Protein AF-A0A2I0KRW8-F1 (afdb_monomer_lite)

Organism: Punica granatum (NCBI:txid22663)

Structure (mmCIF, N/CA/C/O backbone):
data_AF-A0A2I0KRW8-F1
#
_entry.id   AF-A0A2I0KRW8-F1
#
loop_
_atom_site.group_PDB
_atom_site.id
_atom_site.type_symbol
_atom_site.label_atom_id
_atom_site.label_alt_id
_atom_site.label_comp_id
_atom_site.label_asym_id
_atom_site.label_entity_id
_atom_site.label_seq_id
_atom_site.pdbx_PDB_ins_code
_atom_site.Cartn_x
_atom_site.Cartn_y
_atom_site.Cartn_z
_atom_site.occupancy
_atom_site.B_iso_or_equiv
_atom_site.auth_seq_id
_atom_site.auth_comp_id
_atom_site.auth_asym_id
_atom_site.auth_atom_id
_atom_site.pdbx_PDB_model_num
ATOM 1 N N . MET A 1 1 ? 2.026 -4.642 -2.436 1.00 71.00 1 MET A N 1
ATOM 2 C CA . MET A 1 1 ? 2.525 -3.932 -1.238 1.00 71.00 1 MET A CA 1
ATOM 3 C C . MET A 1 1 ? 2.860 -4.970 -0.176 1.00 71.00 1 MET A C 1
ATOM 5 O O . MET A 1 1 ? 2.096 -5.923 -0.049 1.00 71.00 1 MET A O 1
ATOM 9 N N . LEU A 1 2 ? 3.999 -4.862 0.515 1.00 84.94 2 LEU A N 1
ATOM 10 C CA . LEU A 1 2 ? 4.374 -5.819 1.570 1.00 84.94 2 LEU A CA 1
ATOM 11 C C . LEU A 1 2 ? 3.639 -5.487 2.879 1.00 84.94 2 LEU A C 1
ATOM 13 O O . LEU A 1 2 ? 3.403 -4.321 3.181 1.00 84.94 2 LEU A O 1
ATOM 17 N N . PHE A 1 3 ? 3.318 -6.494 3.696 1.00 88.69 3 PHE A N 1
ATOM 18 C CA . PHE A 1 3 ? 2.594 -6.289 4.962 1.00 88.69 3 PHE A CA 1
ATOM 19 C C . PHE A 1 3 ? 3.318 -5.326 5.920 1.00 88.69 3 PHE A C 1
ATOM 21 O O . PHE A 1 3 ? 2.696 -4.472 6.546 1.00 88.69 3 PHE A O 1
ATOM 28 N N . SER A 1 4 ? 4.648 -5.411 5.991 1.00 88.88 4 SER A N 1
ATOM 29 C CA . SER A 1 4 ? 5.474 -4.518 6.810 1.00 88.88 4 SER A CA 1
ATOM 30 C C . SER A 1 4 ? 5.393 -3.054 6.380 1.00 88.88 4 SER A C 1
ATOM 32 O O . SER A 1 4 ? 5.481 -2.170 7.226 1.00 88.88 4 SER A O 1
ATOM 34 N N . GLU A 1 5 ? 5.224 -2.794 5.081 1.00 87.69 5 GLU A N 1
ATOM 35 C CA . GLU A 1 5 ? 5.051 -1.439 4.549 1.00 87.69 5 GLU A CA 1
ATOM 36 C C . GLU A 1 5 ? 3.686 -0.893 4.957 1.00 87.69 5 GLU A C 1
ATOM 38 O O . GLU A 1 5 ? 3.615 0.184 5.532 1.00 87.69 5 GLU A O 1
ATOM 43 N N . VAL A 1 6 ? 2.623 -1.678 4.754 1.00 88.12 6 VAL A N 1
ATOM 44 C CA . VAL A 1 6 ? 1.244 -1.331 5.138 1.00 88.12 6 VAL A CA 1
ATOM 45 C C . VAL A 1 6 ? 1.160 -1.019 6.633 1.00 88.12 6 VAL A C 1
ATOM 47 O O . VAL A 1 6 ? 0.611 0.009 7.024 1.00 88.12 6 VAL A O 1
ATOM 50 N N . ARG A 1 7 ? 1.777 -1.861 7.469 1.00 90.69 7 ARG A N 1
ATOM 51 C CA . ARG A 1 7 ? 1.867 -1.670 8.922 1.00 90.69 7 ARG A CA 1
ATOM 52 C C . ARG A 1 7 ? 2.544 -0.352 9.293 1.00 90.69 7 ARG A C 1
ATOM 54 O O . ARG A 1 7 ? 2.092 0.335 10.204 1.00 90.69 7 ARG A O 1
ATOM 61 N N . LEU A 1 8 ? 3.621 0.000 8.593 1.00 88.81 8 LEU A N 1
ATOM 62 C CA . LEU A 1 8 ? 4.369 1.231 8.834 1.00 88.81 8 LEU A CA 1
ATOM 63 C C . LEU A 1 8 ? 3.614 2.466 8.330 1.00 88.81 8 LEU A C 1
ATOM 65 O O . LEU A 1 8 ? 3.607 3.482 9.014 1.00 88.81 8 LEU A O 1
ATOM 69 N N . THR A 1 9 ? 2.938 2.374 7.183 1.00 87.69 9 THR A N 1
ATOM 70 C CA . THR A 1 9 ? 2.065 3.434 6.660 1.00 87.69 9 THR A CA 1
ATOM 71 C C . THR A 1 9 ? 0.933 3.742 7.626 1.00 87.69 9 THR A C 1
ATOM 73 O O . THR A 1 9 ? 0.671 4.904 7.897 1.00 87.69 9 THR A O 1
ATOM 76 N N . ILE A 1 10 ? 0.311 2.704 8.182 1.00 88.56 10 ILE A N 1
ATOM 77 C CA . ILE A 1 10 ? -0.691 2.825 9.238 1.00 88.56 10 ILE A CA 1
ATOM 78 C C . ILE A 1 10 ? -0.052 3.483 10.459 1.00 88.56 10 ILE A C 1
ATOM 80 O O . ILE A 1 10 ? -0.546 4.498 10.907 1.00 88.56 10 ILE A O 1
ATOM 84 N N . LEU A 1 11 ? 1.093 3.017 10.959 1.00 88.44 11 LEU A N 1
ATOM 85 C CA . LEU A 1 11 ? 1.719 3.615 12.147 1.00 88.44 11 LEU A CA 1
ATOM 86 C C . LEU A 1 11 ? 2.023 5.128 12.024 1.00 88.44 11 LEU A C 1
ATOM 88 O O . LEU A 1 11 ? 2.103 5.816 13.041 1.00 88.44 11 LEU A O 1
ATOM 92 N N . ILE A 1 12 ? 2.194 5.654 10.810 1.00 86.75 12 ILE A N 1
ATOM 93 C CA . ILE A 1 12 ? 2.452 7.077 10.574 1.00 86.75 12 ILE A CA 1
ATOM 94 C C . ILE A 1 12 ? 1.133 7.861 10.573 1.00 86.75 12 ILE A C 1
ATOM 96 O O . ILE A 1 12 ? 0.240 7.620 9.766 1.00 86.75 12 ILE A O 1
ATOM 100 N N . GLU A 1 13 ? 1.035 8.854 11.452 1.00 76.94 13 GLU A N 1
ATOM 101 C CA . GLU A 1 13 ? -0.082 9.799 11.473 1.00 76.94 13 GLU A CA 1
ATOM 102 C C . GLU A 1 13 ? 0.121 10.918 10.432 1.00 76.94 13 GLU A C 1
ATOM 104 O O . GLU A 1 13 ? 1.230 11.445 10.290 1.00 76.94 13 GLU A O 1
ATOM 109 N N . ASP A 1 14 ? -0.933 11.303 9.699 1.00 77.94 14 ASP A N 1
ATOM 110 C CA . ASP A 1 14 ? -0.848 12.419 8.747 1.00 77.94 14 ASP A CA 1
ATOM 111 C C . ASP A 1 14 ? -0.757 13.751 9.522 1.00 77.94 14 ASP A C 1
ATOM 113 O O . ASP A 1 14 ? -1.678 14.088 10.278 1.00 77.94 14 ASP A O 1
ATOM 117 N N . PRO A 1 15 ? 0.304 14.562 9.329 1.00 72.56 15 PRO A N 1
ATOM 118 C CA . PRO A 1 15 ? 0.452 15.849 10.011 1.00 72.56 15 PRO A CA 1
ATOM 119 C C . PRO A 1 15 ? -0.746 16.786 9.801 1.00 72.56 15 PRO A C 1
ATOM 121 O O . PRO A 1 15 ? -1.063 17.582 10.683 1.00 72.56 15 PRO A O 1
ATOM 124 N N . ARG A 1 16 ? -1.453 16.677 8.670 1.00 73.06 16 ARG A N 1
ATOM 125 C CA . ARG A 1 16 ? -2.645 17.483 8.368 1.00 73.06 16 ARG A CA 1
ATOM 126 C C . ARG A 1 16 ? -3.816 17.137 9.276 1.00 73.06 16 ARG A C 1
ATOM 128 O O . ARG A 1 16 ? -4.594 18.020 9.642 1.00 73.06 16 ARG A O 1
ATOM 135 N N . GLU A 1 17 ? -3.961 15.865 9.629 1.00 73.31 17 GLU A N 1
ATOM 136 C CA . GLU A 1 17 ? -4.994 15.430 10.561 1.00 73.31 17 GLU A CA 1
ATOM 137 C C . GLU A 1 17 ? -4.666 15.848 11.987 1.00 73.31 17 GLU A C 1
ATOM 139 O O . GLU A 1 17 ? -5.550 16.344 12.683 1.00 73.31 17 GLU A O 1
ATOM 144 N N . VAL A 1 18 ? -3.399 15.747 12.394 1.00 73.31 18 VAL A N 1
ATOM 145 C CA . VAL A 1 18 ? -2.929 16.233 13.701 1.00 73.31 18 VAL A CA 1
ATOM 146 C C . VAL A 1 18 ? -3.228 17.719 13.863 1.00 73.31 18 VAL A C 1
ATOM 148 O O . VAL A 1 18 ? -3.752 18.155 14.888 1.00 73.31 18 VAL A O 1
ATOM 151 N N . GLU A 1 19 ? -2.930 18.516 12.840 1.00 68.62 19 GLU A N 1
ATOM 152 C CA . GLU A 1 19 ? -3.142 19.960 12.871 1.00 68.62 19 GLU A CA 1
ATOM 153 C C . GLU A 1 19 ? -4.634 20.310 12.860 1.00 68.62 19 GLU A C 1
ATOM 155 O O . GLU A 1 19 ? -5.072 21.175 13.618 1.00 68.62 19 GLU A O 1
ATOM 160 N N . ARG A 1 20 ? -5.452 19.565 12.104 1.00 69.75 20 ARG A N 1
ATOM 161 C CA . ARG A 1 20 ? -6.916 19.682 12.149 1.00 69.75 20 ARG A CA 1
ATOM 162 C C . ARG A 1 20 ? -7.474 19.349 13.537 1.00 69.75 20 ARG A C 1
ATOM 164 O O . ARG A 1 20 ? -8.314 20.098 14.031 1.00 69.75 20 ARG A O 1
ATOM 171 N N . ARG A 1 21 ? -7.014 18.267 14.176 1.00 69.94 21 ARG A N 1
ATOM 172 C CA . ARG A 1 21 ? -7.441 17.880 15.534 1.00 69.94 21 ARG A CA 1
ATOM 173 C C . ARG A 1 21 ? -7.048 18.944 16.560 1.00 69.94 21 ARG A C 1
ATOM 175 O O . ARG A 1 21 ? -7.894 19.361 17.348 1.00 69.94 21 ARG A O 1
ATOM 182 N N . ARG A 1 22 ? -5.823 19.479 16.475 1.00 68.31 22 ARG A N 1
ATOM 183 C CA . ARG A 1 22 ? -5.360 20.603 17.313 1.00 68.31 22 ARG A CA 1
ATOM 184 C C . ARG A 1 22 ? -6.198 21.867 17.131 1.00 68.31 22 ARG A C 1
ATOM 186 O O . ARG A 1 22 ? -6.496 22.536 18.113 1.00 68.31 22 ARG A O 1
ATOM 193 N N . LEU A 1 23 ? -6.579 22.198 15.896 1.00 67.38 23 LEU A N 1
ATOM 194 C CA . LEU A 1 23 ? -7.390 23.383 15.596 1.00 67.38 23 LEU A CA 1
ATOM 195 C C . LEU A 1 23 ? -8.847 23.242 16.051 1.00 67.38 23 LEU A C 1
ATOM 197 O O . LEU A 1 23 ? -9.454 24.231 16.454 1.00 67.38 23 LEU A O 1
ATOM 201 N N . LEU A 1 24 ? -9.413 22.036 15.976 1.00 65.81 24 LEU A N 1
ATOM 202 C CA . LEU A 1 24 ? -10.796 21.776 16.377 1.00 65.81 24 LEU A CA 1
ATOM 203 C C . LEU A 1 24 ? -10.948 21.550 17.887 1.00 65.81 24 LEU A C 1
ATOM 205 O O . LEU A 1 24 ? -12.057 21.684 18.394 1.00 65.81 24 LEU A O 1
ATOM 209 N N . GLY A 1 25 ? -9.867 21.233 18.608 1.00 62.81 25 GLY A N 1
ATOM 210 C CA . GLY A 1 25 ? -9.895 21.014 20.060 1.00 62.81 25 GLY A CA 1
ATOM 211 C C . GLY A 1 25 ? -10.739 19.808 20.490 1.00 62.81 25 GLY A C 1
ATOM 212 O O . GLY A 1 25 ? -11.107 19.703 21.656 1.00 62.81 25 GLY A O 1
ATOM 213 N N . ILE A 1 26 ? -11.069 18.920 19.549 1.00 58.59 26 ILE A N 1
ATOM 214 C CA . ILE A 1 26 ? -11.804 17.679 19.789 1.00 58.59 26 ILE A CA 1
ATOM 215 C C . ILE A 1 26 ? -10.757 16.570 19.878 1.00 58.59 26 ILE A C 1
ATOM 217 O O . ILE A 1 26 ? -10.459 15.891 18.897 1.00 58.59 26 ILE A O 1
ATOM 221 N N . GLU A 1 27 ? -10.139 16.435 21.047 1.00 59.41 27 GLU A N 1
ATOM 222 C CA . GLU A 1 27 ? -9.540 15.162 21.440 1.00 59.41 27 GLU A CA 1
ATOM 223 C C . GLU A 1 27 ? -10.705 14.296 21.917 1.00 59.41 27 GLU A C 1
ATOM 225 O O . GLU A 1 27 ? -11.198 14.479 23.027 1.00 59.41 27 GLU A O 1
ATOM 230 N N . ASP A 1 28 ? -11.231 13.442 21.038 1.00 64.44 28 ASP A N 1
ATOM 231 C CA . ASP A 1 28 ? -12.214 12.438 21.436 1.00 64.44 28 ASP A CA 1
ATOM 232 C C . ASP A 1 28 ? -11.464 11.338 22.208 1.00 64.44 28 ASP A C 1
ATOM 234 O O . ASP A 1 28 ? -10.669 10.618 21.596 1.00 64.44 28 ASP A O 1
ATOM 238 N N . PRO A 1 29 ? -11.635 11.226 23.539 1.00 63.84 29 PRO A N 1
ATOM 239 C CA . PRO A 1 29 ? -10.894 10.259 24.347 1.00 63.84 29 PRO A CA 1
ATOM 240 C C . PRO A 1 29 ? -11.254 8.806 24.009 1.00 63.84 29 PRO A C 1
ATOM 242 O O . PRO A 1 29 ? -10.505 7.907 24.384 1.00 63.84 29 PRO A O 1
ATOM 245 N N . ASP A 1 30 ? -12.366 8.579 23.301 1.00 67.62 30 ASP A N 1
ATOM 246 C CA . ASP A 1 30 ? -12.816 7.256 22.867 1.00 67.62 30 ASP A CA 1
ATOM 247 C C . ASP A 1 30 ? -12.352 6.908 21.435 1.00 67.62 30 ASP A C 1
ATOM 249 O O . ASP A 1 30 ? -12.678 5.835 20.913 1.00 67.62 30 ASP A O 1
ATOM 253 N N . ALA A 1 31 ? -11.585 7.789 20.777 1.00 76.62 31 ALA A N 1
ATOM 254 C CA . ALA A 1 31 ? -11.027 7.506 19.461 1.00 76.62 31 ALA A CA 1
ATOM 255 C C . ALA A 1 31 ? -9.924 6.430 19.548 1.00 76.62 31 ALA A C 1
ATOM 257 O O . ALA A 1 31 ? -9.032 6.528 20.394 1.00 76.62 31 ALA A O 1
ATOM 258 N N . PRO A 1 32 ? -9.941 5.412 18.664 1.00 81.00 32 PRO A N 1
ATOM 259 C CA . PRO A 1 32 ? -8.910 4.379 18.649 1.00 81.00 32 PRO A CA 1
ATOM 260 C C . PRO A 1 32 ? -7.544 4.985 18.307 1.00 81.00 32 PRO A C 1
ATOM 262 O O . PRO A 1 32 ? -7.438 5.813 17.397 1.00 81.00 32 PRO A O 1
ATOM 265 N N . THR A 1 33 ? -6.493 4.560 19.011 1.00 86.25 33 THR A N 1
ATOM 266 C CA . THR A 1 33 ? -5.139 5.054 18.735 1.00 86.25 33 THR A CA 1
ATOM 267 C C . THR A 1 33 ? -4.564 4.408 17.479 1.00 86.25 33 THR A C 1
ATOM 269 O O . THR A 1 33 ? -5.068 3.414 16.945 1.00 86.25 33 THR A O 1
ATOM 272 N N . ARG A 1 34 ? -3.442 4.948 16.995 1.00 87.50 34 ARG A N 1
ATOM 273 C CA . ARG A 1 34 ? -2.737 4.344 15.863 1.00 87.50 34 ARG A CA 1
ATOM 274 C C . ARG A 1 34 ? -2.243 2.933 16.178 1.00 87.50 34 ARG A C 1
ATOM 276 O O . ARG A 1 34 ? -2.252 2.082 15.288 1.00 87.50 34 ARG A O 1
ATOM 283 N N . GLU A 1 35 ? -1.858 2.672 17.428 1.00 88.44 35 GLU A N 1
ATOM 284 C CA . GLU A 1 35 ? -1.454 1.334 17.861 1.00 88.44 35 GLU A CA 1
ATOM 285 C C . GLU A 1 35 ? -2.630 0.356 17.846 1.00 88.44 35 GLU A C 1
ATOM 287 O O . GLU A 1 35 ? -2.452 -0.782 17.416 1.00 88.44 35 GLU A O 1
ATOM 292 N N . ASP A 1 36 ? -3.835 0.804 18.213 1.00 89.88 36 ASP A N 1
ATOM 293 C CA . ASP A 1 36 ? -5.048 -0.017 18.136 1.00 89.88 36 ASP A CA 1
ATOM 294 C C . ASP A 1 36 ? -5.369 -0.423 16.691 1.00 89.88 36 ASP A C 1
ATOM 296 O O . ASP A 1 36 ? -5.770 -1.559 16.426 1.00 89.88 36 ASP A O 1
ATOM 300 N N . LEU A 1 37 ? -5.149 0.486 15.734 1.00 89.88 37 LEU A N 1
ATOM 301 C CA . LEU A 1 37 ? -5.326 0.214 14.305 1.00 89.88 37 LEU A CA 1
ATOM 302 C C . LEU A 1 37 ? -4.298 -0.804 13.789 1.00 89.88 37 LEU A C 1
ATOM 304 O O . LEU A 1 37 ? -4.657 -1.712 13.037 1.00 89.88 37 LEU A O 1
ATOM 308 N N . VAL A 1 38 ? -3.035 -0.694 14.215 1.00 92.19 38 VAL A N 1
ATOM 309 C CA . VAL A 1 38 ? -1.982 -1.672 13.885 1.00 92.19 38 VAL A CA 1
ATOM 310 C C . VAL A 1 38 ? -2.292 -3.036 14.499 1.00 92.19 38 VAL A C 1
ATOM 312 O O . VAL A 1 38 ? -2.176 -4.052 13.817 1.00 92.19 38 VAL A O 1
ATOM 315 N N . ALA A 1 39 ? -2.728 -3.075 15.759 1.00 91.62 39 ALA A N 1
ATOM 316 C CA . ALA A 1 39 ? -3.094 -4.312 16.436 1.00 91.62 39 ALA A CA 1
ATOM 317 C C . ALA A 1 39 ? -4.282 -5.001 15.749 1.00 91.62 3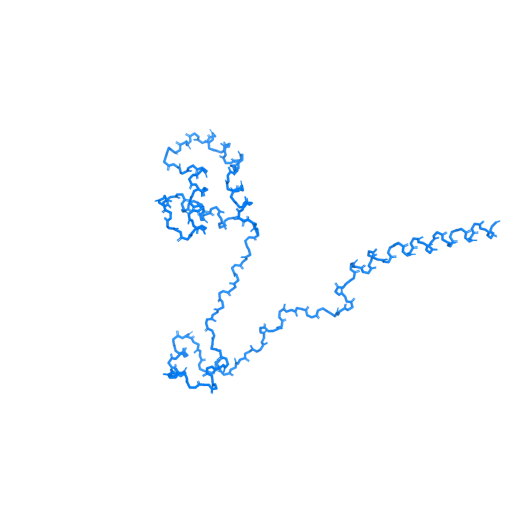9 ALA A C 1
ATOM 319 O O . ALA A 1 39 ? -4.261 -6.216 15.552 1.00 91.62 39 ALA A O 1
ATOM 320 N N . ALA A 1 40 ? -5.293 -4.234 15.326 1.00 91.50 40 ALA A N 1
ATOM 321 C CA . ALA A 1 40 ? -6.409 -4.759 14.547 1.00 91.50 40 ALA A CA 1
ATOM 322 C C . ALA A 1 40 ? -5.943 -5.326 13.195 1.00 91.50 40 ALA A C 1
ATOM 324 O O . ALA A 1 40 ? -6.386 -6.409 12.811 1.00 91.50 40 ALA A O 1
ATOM 325 N N . LEU A 1 41 ? -5.021 -4.649 12.500 1.00 91.56 41 LEU A N 1
ATOM 326 C CA . LEU A 1 41 ? -4.442 -5.155 11.254 1.00 91.56 41 LEU A CA 1
ATOM 327 C C . LEU A 1 41 ? -3.658 -6.462 11.467 1.00 91.56 41 LEU A C 1
ATOM 329 O O . LEU A 1 41 ? -3.839 -7.407 10.698 1.00 91.56 41 LEU A O 1
ATOM 333 N N . ASP A 1 42 ? -2.813 -6.529 12.500 1.00 93.00 42 ASP A N 1
ATOM 334 C CA . ASP A 1 42 ? -2.026 -7.723 12.834 1.00 93.00 42 ASP A CA 1
ATOM 335 C C . ASP A 1 42 ? -2.967 -8.919 13.113 1.00 93.00 42 ASP A C 1
ATOM 337 O O . ASP A 1 42 ? -2.767 -10.010 12.577 1.00 93.00 42 ASP A O 1
ATOM 341 N N . GLN A 1 43 ? -4.069 -8.703 13.846 1.00 91.31 43 GLN A N 1
ATOM 342 C CA . GLN A 1 43 ? -5.080 -9.738 14.107 1.00 91.31 43 GLN A CA 1
ATOM 343 C C . GLN A 1 43 ? -5.807 -10.205 12.834 1.00 91.31 43 GLN A C 1
ATOM 345 O O . GLN A 1 43 ? -6.013 -11.408 12.661 1.00 91.31 43 GLN A O 1
ATOM 350 N N . VAL A 1 44 ? -6.155 -9.287 11.923 1.00 91.50 44 VAL A N 1
ATOM 351 C CA . VAL A 1 44 ? -6.771 -9.631 10.627 1.00 91.50 44 VAL A CA 1
ATOM 352 C C . VAL A 1 44 ? -5.810 -10.444 9.760 1.00 91.50 44 VAL A C 1
ATOM 354 O O . VAL A 1 44 ? -6.223 -11.431 9.153 1.00 91.50 44 VAL A O 1
ATOM 357 N N . ASN A 1 45 ? -4.528 -10.077 9.732 1.00 90.25 45 ASN A N 1
ATOM 358 C CA . ASN A 1 45 ? -3.500 -10.811 8.994 1.00 90.25 45 ASN A CA 1
ATOM 359 C C . ASN A 1 45 ? -3.295 -12.238 9.536 1.00 90.25 45 ASN A C 1
ATOM 361 O O . ASN A 1 45 ? -3.054 -13.168 8.771 1.00 90.25 45 ASN A O 1
ATOM 365 N N . GLU A 1 46 ? -3.454 -12.433 10.845 1.00 91.88 46 GLU A N 1
ATOM 366 C CA . GLU A 1 46 ? -3.452 -13.754 11.487 1.00 91.88 46 GLU A CA 1
ATOM 367 C C . GLU A 1 46 ? -4.764 -14.546 11.294 1.00 91.88 46 GLU A C 1
ATOM 369 O O . GLU A 1 46 ? -4.862 -15.691 11.739 1.00 91.88 46 GLU A O 1
ATOM 374 N N . GLY A 1 47 ? -5.784 -13.961 10.653 1.00 91.00 47 GLY A N 1
ATOM 375 C CA . GLY A 1 47 ? -7.102 -14.575 10.453 1.00 91.00 47 GLY A CA 1
ATOM 376 C C . GLY A 1 47 ? -7.991 -14.592 11.703 1.00 91.00 47 GLY A C 1
ATOM 377 O O . GLY A 1 47 ? -8.968 -15.342 11.754 1.00 91.00 47 GLY A O 1
ATOM 378 N N . LYS A 1 48 ? -7.663 -13.791 12.723 1.00 90.56 48 LYS A N 1
ATOM 379 C CA . LYS A 1 48 ? -8.453 -13.630 13.953 1.00 90.56 48 LYS A CA 1
ATOM 380 C C . LYS A 1 48 ? -9.455 -12.483 13.805 1.00 90.56 48 LYS A C 1
ATOM 382 O O . LYS A 1 48 ? -9.296 -11.597 12.969 1.00 90.56 48 LYS A O 1
ATOM 387 N N . VAL A 1 49 ? -10.500 -12.497 14.632 1.00 88.38 49 VAL A N 1
ATOM 388 C CA . VAL A 1 49 ? -11.486 -11.407 14.692 1.00 88.38 49 VAL A CA 1
ATOM 389 C C . VAL A 1 49 ? -10.990 -10.338 15.672 1.00 88.38 49 VAL A C 1
ATOM 391 O O . VAL A 1 49 ? -10.778 -10.691 16.830 1.00 88.38 49 VAL A O 1
ATOM 394 N N . PRO A 1 50 ? -10.847 -9.065 15.250 1.00 88.88 50 PRO A N 1
ATOM 395 C CA . PRO A 1 50 ? -10.391 -7.991 16.124 1.00 88.88 50 PRO A CA 1
ATOM 396 C C . PRO A 1 50 ? -11.298 -7.716 17.322 1.00 88.88 50 PRO A C 1
ATOM 398 O O . PRO A 1 50 ? -12.515 -7.587 17.159 1.00 88.88 50 PRO A O 1
ATOM 401 N N . ASP A 1 51 ? -10.697 -7.546 18.503 1.00 86.12 51 ASP A N 1
ATOM 402 C CA . ASP A 1 51 ? -11.420 -7.208 19.738 1.00 86.12 51 ASP A CA 1
ATOM 403 C C . ASP A 1 51 ? -12.058 -5.808 19.661 1.00 86.12 51 ASP A C 1
ATOM 405 O O . ASP A 1 51 ? -13.228 -5.615 20.006 1.00 86.12 51 ASP A O 1
ATOM 409 N N . ASN A 1 52 ? -11.311 -4.821 19.149 1.00 87.69 52 ASN A N 1
ATOM 410 C CA . ASN A 1 52 ? -11.785 -3.447 19.000 1.00 87.69 52 ASN A CA 1
ATOM 411 C C . ASN A 1 52 ? -12.450 -3.228 17.629 1.00 87.69 52 ASN A C 1
ATOM 413 O O . ASN A 1 52 ? -11.802 -2.973 16.611 1.00 87.69 52 ASN A O 1
ATOM 417 N N . ARG A 1 53 ? -13.785 -3.287 17.613 1.00 87.56 53 ARG A N 1
ATOM 418 C CA . ARG A 1 53 ? -14.591 -3.079 16.398 1.00 87.56 53 ARG A CA 1
ATOM 419 C C . ARG A 1 53 ? -14.534 -1.653 15.852 1.00 87.56 53 ARG A C 1
ATOM 421 O O . ARG A 1 53 ? -14.712 -1.475 14.649 1.00 87.56 53 ARG A O 1
ATOM 428 N N . LEU A 1 54 ? -14.319 -0.652 16.708 1.00 88.75 54 LEU A N 1
ATOM 429 C CA . LEU A 1 54 ? -14.196 0.741 16.273 1.00 88.75 54 LEU A CA 1
ATOM 430 C C . LEU A 1 54 ? -12.885 0.938 15.514 1.00 88.75 54 LEU A C 1
ATOM 432 O O . LEU A 1 54 ? -12.912 1.463 14.404 1.00 88.75 54 LEU A O 1
ATOM 436 N N . ALA A 1 55 ? -11.778 0.412 16.050 1.00 88.06 55 ALA A N 1
ATOM 437 C CA . ALA A 1 55 ? -10.491 0.397 15.359 1.00 88.06 55 ALA A CA 1
ATOM 438 C C . ALA A 1 55 ? -10.596 -0.320 14.004 1.00 88.06 55 ALA A C 1
ATOM 440 O O . ALA A 1 55 ? -10.172 0.219 12.988 1.00 88.06 55 ALA A O 1
ATOM 441 N N . LEU A 1 56 ? -11.254 -1.483 13.943 1.00 89.44 56 LEU A N 1
ATOM 442 C CA . LEU A 1 56 ? -11.456 -2.191 12.675 1.00 89.44 56 LEU A CA 1
ATOM 443 C C . LEU A 1 56 ? -12.254 -1.368 11.651 1.00 89.44 56 LEU A C 1
ATOM 445 O O . LEU A 1 56 ? -11.941 -1.392 10.462 1.00 89.44 56 LEU A O 1
ATOM 449 N N . ARG A 1 57 ? -13.288 -0.644 12.095 1.00 88.94 57 ARG A N 1
ATOM 450 C CA . ARG A 1 57 ? -14.106 0.197 11.213 1.00 88.94 57 ARG A CA 1
ATOM 451 C C . ARG A 1 57 ? -13.301 1.363 10.643 1.00 88.94 57 ARG A C 1
ATOM 453 O O . ARG A 1 57 ? -13.368 1.591 9.441 1.00 88.94 57 ARG A O 1
ATOM 460 N N . VAL A 1 58 ? -12.553 2.064 11.494 1.00 89.00 58 VAL A N 1
ATOM 461 C CA . VAL A 1 58 ? -11.693 3.183 11.081 1.00 89.00 58 VAL A CA 1
ATOM 462 C C . VAL A 1 58 ? -10.590 2.688 10.148 1.00 89.00 58 VAL A C 1
ATOM 464 O O . VAL A 1 58 ? -10.390 3.262 9.085 1.00 89.00 58 VAL A O 1
ATOM 467 N N . LEU A 1 59 ? -9.949 1.561 10.476 1.00 90.00 59 LEU A N 1
ATOM 468 C CA . LEU A 1 59 ? -8.948 0.925 9.621 1.00 90.00 59 LEU A CA 1
ATOM 469 C C . LEU A 1 59 ? -9.513 0.597 8.232 1.00 90.00 59 LEU A C 1
ATOM 471 O O . LEU A 1 59 ? -8.873 0.882 7.225 1.00 90.00 59 LEU A O 1
ATOM 475 N N . ALA A 1 60 ? -10.711 0.010 8.167 1.00 89.00 60 ALA A N 1
ATOM 476 C CA . ALA A 1 60 ? -11.353 -0.326 6.899 1.00 89.00 60 ALA A CA 1
ATOM 477 C C . ALA A 1 60 ? -11.690 0.925 6.071 1.00 89.00 60 ALA A C 1
ATOM 479 O O . ALA A 1 60 ? -11.523 0.918 4.852 1.00 89.00 60 ALA A O 1
ATOM 480 N N . GLU A 1 61 ? -12.142 1.996 6.726 1.00 88.69 61 GLU A N 1
ATOM 481 C CA . GLU A 1 61 ? -12.407 3.278 6.078 1.00 88.69 61 GLU A CA 1
ATOM 482 C C . GLU A 1 61 ? -11.119 3.891 5.515 1.00 88.69 61 GLU A C 1
ATOM 484 O O . GLU A 1 61 ? -11.079 4.207 4.326 1.00 88.69 61 GLU A O 1
ATOM 489 N N . GLU A 1 62 ? -10.043 3.955 6.304 1.00 87.31 62 GLU A N 1
ATOM 490 C CA . GLU A 1 62 ? -8.734 4.430 5.841 1.00 87.31 62 GLU A CA 1
ATOM 491 C C . GLU A 1 62 ? -8.233 3.613 4.649 1.00 87.31 62 GLU A C 1
ATOM 493 O O . GLU A 1 62 ? -7.910 4.173 3.603 1.00 87.31 62 GLU A O 1
ATOM 498 N N . MET A 1 63 ? -8.225 2.283 4.772 1.00 86.69 63 MET A N 1
ATOM 499 C CA . MET A 1 63 ? -7.754 1.387 3.717 1.00 86.69 63 MET A CA 1
ATOM 500 C C . MET A 1 63 ? -8.586 1.488 2.440 1.00 86.69 63 MET A C 1
ATOM 502 O O . MET A 1 63 ? -8.047 1.205 1.381 1.00 86.69 63 MET A O 1
ATOM 506 N N . SER A 1 64 ? -9.863 1.878 2.514 1.00 86.31 64 SER A N 1
ATOM 507 C CA . SER A 1 64 ? -10.723 2.090 1.339 1.00 86.31 64 SER A CA 1
ATOM 508 C C . SER A 1 64 ? -10.454 3.410 0.609 1.00 86.31 64 SER A C 1
ATOM 510 O O . SER A 1 64 ? -10.777 3.545 -0.569 1.00 86.31 64 SER A O 1
ATOM 512 N N . GLN A 1 65 ? -9.862 4.384 1.302 1.00 86.38 65 GLN A N 1
ATOM 513 C CA . GLN A 1 65 ? -9.537 5.704 0.762 1.00 86.38 65 GLN A CA 1
ATOM 514 C C . GLN A 1 65 ? -8.125 5.767 0.165 1.00 86.38 65 GLN A C 1
ATOM 516 O O . GLN A 1 65 ? -7.740 6.796 -0.395 1.00 86.38 65 GLN A O 1
ATOM 521 N N . TRP A 1 66 ? -7.335 4.695 0.280 1.00 86.31 66 TRP A N 1
ATOM 522 C CA . TRP A 1 66 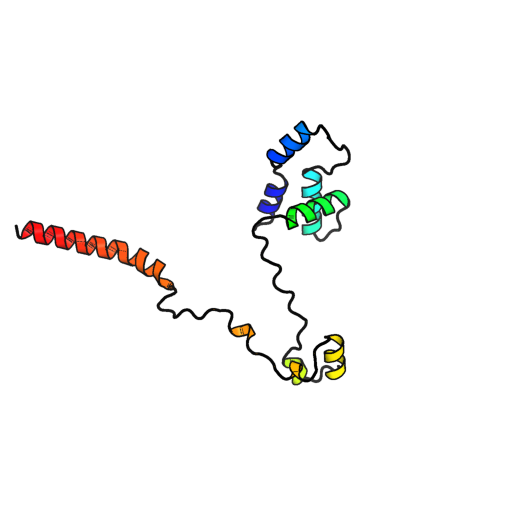? -5.969 4.67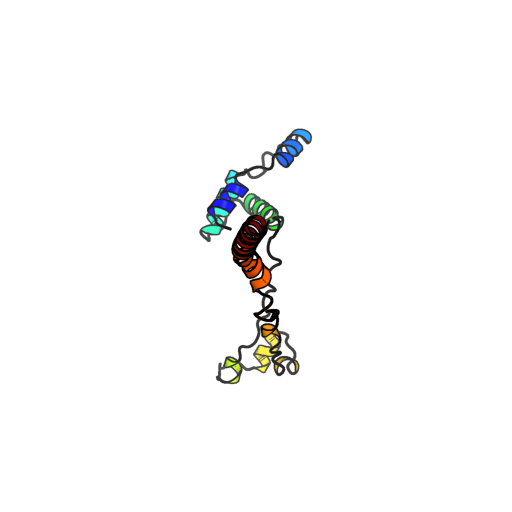9 -0.230 1.00 86.31 66 TRP A CA 1
ATOM 523 C C . TRP A 1 66 ? -5.932 4.854 -1.757 1.00 86.31 66 TRP A C 1
ATOM 525 O O . TRP A 1 66 ? -6.717 4.247 -2.491 1.00 86.31 66 TRP A O 1
ATOM 535 N N . PRO A 1 67 ? -5.023 5.699 -2.271 1.00 76.94 67 PRO A N 1
ATOM 536 C CA . PRO A 1 67 ? -4.896 5.917 -3.703 1.00 76.94 67 PRO A CA 1
ATOM 537 C C . PRO A 1 67 ? -4.396 4.641 -4.386 1.00 76.94 67 PRO A C 1
ATOM 539 O O . PRO A 1 67 ? -3.608 3.890 -3.817 1.00 76.94 67 PRO A O 1
ATOM 542 N N . ASN A 1 68 ? -4.813 4.424 -5.634 1.00 72.81 68 ASN A N 1
ATOM 543 C CA . ASN A 1 68 ? -4.431 3.253 -6.433 1.00 72.81 68 ASN A CA 1
ATOM 544 C C . ASN A 1 68 ? -4.815 1.898 -5.810 1.00 72.81 68 ASN A C 1
ATOM 546 O O . ASN A 1 68 ? -4.183 0.888 -6.118 1.00 72.81 68 ASN A O 1
ATOM 550 N N . LEU A 1 69 ? -5.858 1.843 -4.975 1.00 70.88 69 LEU A N 1
ATOM 551 C CA . LEU A 1 69 ? -6.581 0.589 -4.777 1.00 70.88 69 LEU A CA 1
ATOM 552 C C . LEU A 1 69 ? -7.143 0.205 -6.141 1.00 70.88 69 LEU A C 1
ATOM 554 O O . LEU A 1 69 ? -7.993 0.913 -6.683 1.00 70.88 69 LEU A O 1
ATOM 558 N N . GLU A 1 70 ? -6.591 -0.849 -6.735 1.00 61.56 70 GLU A N 1
ATOM 559 C CA . GLU A 1 70 ? -7.074 -1.376 -8.002 1.00 61.56 70 GLU A CA 1
ATOM 560 C C . GLU A 1 70 ? -8.592 -1.533 -7.891 1.00 61.56 70 GLU A C 1
ATOM 562 O O . GLU A 1 70 ? -9.084 -2.170 -6.955 1.00 61.56 70 GLU A O 1
ATOM 567 N N . VAL A 1 71 ? -9.320 -0.860 -8.792 1.00 60.59 71 VAL A N 1
ATOM 568 C CA . VAL A 1 71 ? -10.773 -0.993 -8.950 1.00 60.59 71 VAL A CA 1
ATOM 569 C C . VAL A 1 71 ? -11.073 -2.476 -8.825 1.00 60.59 71 VAL A C 1
ATOM 571 O O . VAL A 1 71 ? -10.512 -3.233 -9.616 1.00 60.59 71 VAL A O 1
ATOM 574 N N . GLU A 1 72 ? -11.844 -2.862 -7.793 1.00 58.25 72 GLU A N 1
ATOM 575 C CA . GLU A 1 72 ? -12.111 -4.263 -7.441 1.00 58.25 72 GLU A CA 1
ATOM 576 C C . GLU A 1 72 ? -12.164 -5.085 -8.724 1.00 58.25 72 GLU A C 1
ATOM 578 O O . GLU A 1 72 ? -13.035 -4.823 -9.561 1.00 58.25 72 GLU A O 1
ATOM 583 N N . ALA A 1 73 ? -11.219 -6.022 -8.904 1.00 54.12 73 ALA A N 1
ATOM 584 C CA . ALA A 1 73 ? -11.255 -6.922 -10.048 1.00 54.12 73 ALA A CA 1
ATOM 585 C C . ALA A 1 73 ? -12.701 -7.415 -10.154 1.00 54.12 73 ALA A C 1
ATOM 587 O O . ALA A 1 73 ? -13.222 -7.910 -9.142 1.00 54.12 73 ALA A O 1
ATOM 588 N N . PRO A 1 74 ? -13.391 -7.180 -11.290 1.00 54.53 74 PRO A N 1
ATOM 589 C CA . PRO A 1 74 ? -14.826 -7.375 -11.372 1.00 54.53 74 PRO A CA 1
ATOM 590 C C . PRO A 1 74 ? -15.092 -8.783 -10.880 1.00 54.53 74 PRO A C 1
ATOM 592 O O . PRO A 1 74 ? -14.542 -9.737 -11.433 1.00 54.53 74 PRO A O 1
ATOM 595 N N . LYS A 1 75 ? -15.840 -8.906 -9.773 1.00 58.34 75 LYS A N 1
ATOM 596 C CA . LYS A 1 75 ? -16.120 -10.206 -9.160 1.00 58.34 75 LYS A CA 1
ATOM 597 C C . LYS A 1 75 ? -16.647 -11.090 -10.276 1.00 58.34 75 LYS A C 1
ATOM 599 O O . LYS A 1 75 ? -17.758 -10.848 -10.753 1.00 58.34 75 LYS A O 1
ATOM 604 N N . LYS A 1 76 ? -15.830 -12.049 -10.737 1.00 58.12 76 LYS A N 1
ATOM 605 C CA . LYS A 1 76 ? -16.206 -12.913 -11.855 1.00 58.12 76 LYS A CA 1
ATOM 606 C C . LYS A 1 76 ? -17.517 -13.551 -11.450 1.00 58.12 76 LYS A C 1
ATOM 608 O O . LYS A 1 76 ? -17.586 -14.257 -10.439 1.00 58.12 76 LYS A O 1
ATOM 613 N N . LYS A 1 77 ? -18.578 -13.220 -12.188 1.00 61.00 77 LYS A N 1
ATOM 614 C CA . LYS A 1 77 ? -19.876 -13.839 -11.956 1.00 61.00 77 LYS A CA 1
ATOM 615 C C . LYS A 1 77 ? -19.645 -15.344 -12.051 1.00 61.00 77 LYS A C 1
ATOM 617 O O . LYS A 1 77 ? -18.920 -15.769 -12.951 1.00 61.00 77 LYS A O 1
ATOM 622 N N . PRO A 1 78 ? -20.196 -16.142 -11.127 1.00 62.28 78 PRO A N 1
ATOM 623 C CA . PRO A 1 78 ? -20.046 -17.584 -11.192 1.00 62.28 78 PRO A CA 1
ATOM 624 C C . PRO A 1 78 ? -20.547 -18.065 -12.561 1.00 62.28 78 PRO A C 1
ATOM 626 O O . PRO A 1 78 ? -21.740 -18.014 -12.851 1.00 62.28 78 PRO A O 1
ATOM 629 N N . SER A 1 79 ? -19.619 -18.463 -13.430 1.00 66.50 79 SER A N 1
ATOM 630 C CA . SER A 1 79 ? -19.905 -18.988 -14.760 1.00 66.50 79 SER A CA 1
ATOM 631 C C . SER A 1 79 ? -19.795 -20.507 -14.725 1.00 66.50 79 SER A C 1
ATOM 633 O O . SER A 1 79 ? -19.120 -21.099 -13.877 1.00 66.50 79 SER A O 1
ATOM 635 N N . LYS A 1 80 ? -20.523 -21.175 -15.616 1.00 65.75 80 LYS A N 1
ATOM 636 C CA . LYS A 1 80 ? -20.435 -22.630 -15.731 1.00 65.75 80 LYS A CA 1
ATOM 637 C C . LYS A 1 80 ? -19.098 -22.987 -16.373 1.00 65.75 80 LYS A C 1
ATOM 639 O O . LYS A 1 80 ? -18.740 -22.426 -17.402 1.00 65.75 80 LYS A O 1
ATOM 644 N N . SER A 1 81 ? -18.381 -23.946 -15.797 1.00 63.91 81 SER A N 1
ATOM 645 C CA . SER A 1 81 ? -17.187 -24.498 -16.433 1.00 63.91 81 SER A CA 1
ATOM 646 C C . SER A 1 81 ? -17.573 -25.403 -17.609 1.00 63.91 81 SER A C 1
ATOM 648 O O . SER A 1 81 ? -18.582 -26.109 -17.557 1.00 63.91 81 SER A O 1
ATOM 650 N N . LEU A 1 82 ? -16.742 -25.433 -18.658 1.00 63.94 82 LEU A N 1
ATOM 651 C CA . LEU A 1 82 ? -16.909 -26.313 -19.829 1.00 63.94 82 LEU A CA 1
ATOM 652 C C . LEU A 1 82 ? -17.041 -27.794 -19.439 1.00 63.94 82 LEU A C 1
ATOM 654 O O . LEU A 1 82 ? -17.778 -28.553 -20.068 1.00 63.94 82 LEU A O 1
ATOM 658 N N . TYR A 1 83 ? -16.371 -28.184 -18.353 1.00 56.28 83 TYR A N 1
ATOM 659 C CA . TYR A 1 83 ? -16.428 -29.530 -17.793 1.00 56.28 83 TYR A CA 1
ATOM 660 C C . TYR A 1 83 ? -17.843 -29.948 -17.393 1.00 56.28 83 TYR A C 1
ATOM 662 O O . TYR A 1 83 ? -18.224 -31.084 -17.655 1.00 56.28 83 TYR A O 1
ATOM 670 N N . ALA A 1 84 ? -18.660 -29.030 -16.867 1.00 65.31 84 ALA A N 1
ATOM 671 C CA . ALA A 1 84 ? -20.028 -29.337 -16.449 1.00 65.31 84 ALA A CA 1
ATOM 672 C C . ALA A 1 84 ? -20.958 -29.732 -17.615 1.00 65.31 84 ALA A C 1
ATOM 674 O O . ALA A 1 84 ? -22.042 -30.256 -17.377 1.00 65.31 84 ALA A O 1
ATOM 675 N N . LYS A 1 85 ? -20.561 -29.477 -18.872 1.00 64.62 85 LYS A N 1
ATOM 676 C CA . LYS A 1 85 ? -21.303 -29.905 -20.068 1.00 64.62 85 LYS A CA 1
ATOM 677 C C . LYS A 1 85 ? -20.970 -31.341 -20.482 1.00 64.62 85 LYS A C 1
ATOM 679 O O . LYS A 1 85 ? -21.810 -32.007 -21.077 1.00 64.62 85 LYS A O 1
ATOM 684 N N . ALA A 1 86 ? -19.747 -31.790 -20.207 1.00 68.19 86 ALA A N 1
ATOM 685 C CA . ALA A 1 86 ? -19.230 -33.075 -20.671 1.00 68.19 86 ALA A CA 1
ATOM 686 C C . ALA A 1 86 ? -19.320 -34.180 -19.610 1.00 68.19 86 ALA A C 1
ATOM 688 O O . ALA A 1 86 ? -19.308 -35.358 -19.961 1.00 68.19 86 ALA A O 1
ATOM 689 N N . THR A 1 87 ? -19.405 -33.819 -18.328 1.00 65.62 87 THR A N 1
ATOM 690 C CA . THR A 1 87 ? -19.457 -34.780 -17.225 1.00 65.62 87 THR A CA 1
ATOM 691 C C . THR A 1 87 ? -20.784 -34.707 -16.482 1.00 65.62 87 THR A C 1
ATOM 693 O O . THR A 1 87 ? -21.317 -33.630 -16.211 1.00 65.62 87 THR A O 1
ATOM 696 N N . ASP A 1 88 ? -21.328 -35.876 -16.146 1.00 72.50 88 ASP A N 1
ATOM 697 C CA . ASP A 1 88 ? -22.522 -35.975 -15.314 1.00 72.50 88 ASP A CA 1
ATOM 698 C C . ASP A 1 88 ? -22.158 -35.610 -13.870 1.00 72.50 88 ASP A C 1
ATOM 700 O O . ASP A 1 88 ? -21.562 -36.391 -13.129 1.00 72.50 88 ASP A O 1
ATOM 704 N N . THR A 1 89 ? -22.455 -34.369 -13.493 1.00 69.00 89 THR A N 1
ATOM 705 C CA . THR A 1 89 ? -22.203 -33.840 -12.145 1.00 69.00 89 THR A CA 1
ATOM 706 C C . THR A 1 89 ? -23.339 -34.165 -11.170 1.00 69.00 89 THR A C 1
ATOM 708 O O . THR A 1 89 ? -23.295 -33.729 -10.020 1.00 69.00 89 THR A O 1
ATOM 711 N N . GLY A 1 90 ? -24.375 -34.899 -11.605 1.00 72.00 90 GLY A N 1
ATOM 712 C CA . GLY A 1 90 ? -25.566 -35.189 -10.802 1.00 72.00 90 GLY A CA 1
ATOM 713 C C . GLY A 1 90 ? -26.430 -33.958 -10.491 1.00 72.00 90 GLY A C 1
ATOM 714 O O . GLY A 1 90 ? -27.359 -34.040 -9.688 1.00 72.00 90 GLY A O 1
ATOM 715 N N . VAL A 1 91 ? -26.132 -32.804 -11.103 1.00 70.44 91 VAL A N 1
ATOM 716 C CA . VAL A 1 91 ? -26.868 -31.545 -10.937 1.00 70.44 91 VAL A CA 1
ATOM 717 C C . VAL A 1 91 ? -27.496 -31.148 -12.268 1.00 70.44 91 VAL A C 1
ATOM 719 O O . VAL A 1 91 ? -26.796 -30.923 -13.252 1.00 70.44 91 VAL A O 1
ATOM 722 N N . ASP A 1 92 ? -28.821 -30.988 -12.282 1.00 73.19 92 ASP A N 1
ATOM 723 C CA . ASP A 1 92 ? -29.545 -30.572 -13.481 1.00 73.19 92 ASP A CA 1
ATOM 724 C C . ASP A 1 92 ? -29.053 -29.201 -13.997 1.00 73.19 92 ASP A C 1
ATOM 726 O O . ASP A 1 92 ? -29.142 -28.189 -13.282 1.00 73.19 92 ASP A O 1
ATOM 730 N N . PRO A 1 93 ? -28.615 -29.092 -15.267 1.00 67.19 93 PRO A N 1
ATOM 731 C CA . PRO A 1 93 ? -28.018 -27.870 -15.811 1.00 67.19 93 PRO A CA 1
ATOM 732 C C . PRO A 1 93 ? -29.009 -26.699 -15.875 1.00 67.19 93 PRO A C 1
ATOM 734 O O . PRO A 1 93 ? -28.595 -25.535 -15.800 1.00 67.19 93 PRO A O 1
ATOM 737 N N . LYS A 1 94 ? -30.314 -26.994 -15.976 1.00 68.94 94 LYS A N 1
ATOM 738 C CA . LYS A 1 94 ? -31.408 -26.010 -15.915 1.00 68.94 94 LYS A CA 1
ATOM 739 C C . LYS A 1 94 ? -31.568 -25.427 -14.510 1.00 68.94 94 LYS A C 1
ATOM 741 O O . LYS A 1 94 ? -31.761 -24.223 -14.360 1.00 68.94 94 LYS A O 1
ATOM 746 N N . VAL A 1 95 ? -31.424 -26.258 -13.477 1.00 72.75 95 VAL A N 1
ATOM 747 C CA . VAL A 1 95 ? -31.485 -25.825 -12.073 1.00 72.75 95 VAL A CA 1
ATOM 748 C C . VAL A 1 95 ? -30.247 -25.001 -11.722 1.00 72.75 95 VAL A C 1
ATOM 750 O O . VAL A 1 95 ? -30.371 -23.953 -11.091 1.00 72.75 95 VAL A O 1
ATOM 753 N N . ALA A 1 96 ? -29.067 -25.410 -12.196 1.00 67.19 96 ALA A N 1
ATOM 754 C CA . ALA A 1 96 ? -27.834 -24.641 -12.039 1.00 67.19 96 ALA A CA 1
ATOM 755 C C . ALA A 1 96 ? -27.894 -23.276 -12.755 1.00 67.19 96 ALA A C 1
ATOM 757 O O . ALA A 1 96 ? -27.498 -22.277 -12.169 1.00 67.19 96 ALA A O 1
ATOM 758 N N . ALA A 1 97 ? -28.443 -23.203 -13.979 1.00 67.06 97 ALA A N 1
ATOM 759 C CA . ALA A 1 97 ? -28.631 -21.932 -14.700 1.00 67.06 97 ALA A CA 1
ATOM 760 C C . ALA A 1 97 ? -29.535 -20.961 -13.930 1.00 67.06 97 ALA A C 1
ATOM 762 O O . ALA A 1 97 ? -29.191 -19.797 -13.741 1.00 67.06 97 ALA A O 1
ATOM 763 N N . LYS A 1 98 ? -30.666 -21.468 -13.423 1.00 69.00 98 LYS A N 1
ATOM 764 C CA . LYS A 1 98 ? -31.637 -20.671 -12.669 1.00 69.00 98 LYS A CA 1
ATOM 765 C C . LYS A 1 98 ? -31.058 -20.133 -11.358 1.00 69.00 98 LYS A C 1
ATOM 767 O O . LYS A 1 98 ? -31.350 -19.005 -10.988 1.00 69.00 98 LYS A O 1
ATOM 772 N N . ARG A 1 99 ? -30.209 -20.910 -10.673 1.00 68.56 99 ARG A N 1
ATOM 773 C CA . ARG A 1 99 ? -29.475 -20.452 -9.475 1.00 68.56 99 ARG A CA 1
ATOM 774 C C . ARG A 1 99 ? -28.477 -19.335 -9.781 1.00 68.56 99 ARG A C 1
ATOM 776 O O . ARG A 1 99 ? -28.184 -18.538 -8.900 1.00 68.56 99 ARG A O 1
ATOM 783 N N . LEU A 1 100 ? -27.971 -19.291 -11.011 1.00 65.81 100 LEU A N 1
ATOM 784 C CA . LEU A 1 100 ? -27.024 -18.283 -11.474 1.00 65.81 100 LEU A CA 1
ATOM 785 C C . LEU A 1 100 ? -27.710 -17.039 -12.070 1.00 65.81 100 LEU A C 1
ATOM 787 O O . LEU A 1 100 ? -27.011 -16.083 -12.381 1.00 65.81 100 LEU A O 1
ATOM 791 N N . ASN A 1 101 ? -29.050 -17.011 -12.195 1.00 64.31 101 ASN A N 1
ATOM 792 C CA . ASN A 1 101 ? -29.804 -15.934 -12.865 1.00 64.31 101 ASN A CA 1
ATOM 793 C C . ASN A 1 101 ? -29.275 -15.610 -14.284 1.00 64.31 101 ASN A C 1
ATOM 795 O O . ASN A 1 101 ? -29.288 -14.457 -14.709 1.00 64.31 101 ASN A O 1
ATOM 799 N N . ILE A 1 102 ? -28.797 -16.625 -15.014 1.00 64.44 102 ILE A N 1
ATOM 800 C CA . ILE A 1 102 ? -28.312 -16.497 -16.399 1.00 64.44 102 ILE A CA 1
ATOM 801 C C . ILE A 1 102 ? -29.379 -17.066 -17.340 1.00 64.44 102 ILE A C 1
ATOM 803 O O . ILE A 1 102 ? -29.915 -18.147 -17.072 1.00 64.44 102 ILE A O 1
ATOM 807 N N . ASP A 1 103 ? -29.686 -16.344 -18.421 1.00 61.59 103 ASP A N 1
ATOM 808 C CA . ASP A 1 103 ? -30.640 -16.786 -19.441 1.00 61.59 103 ASP A CA 1
ATOM 809 C C . ASP A 1 103 ? -30.134 -18.048 -20.159 1.00 61.59 103 ASP A C 1
ATOM 811 O O . ASP A 1 103 ? -28.937 -18.209 -20.406 1.00 61.59 103 ASP A O 1
ATOM 815 N N . TRP A 1 104 ? -31.040 -18.982 -20.445 1.00 58.09 104 TRP A N 1
ATOM 816 C CA . TRP A 1 104 ? -30.683 -20.291 -20.996 1.00 58.09 104 TRP A CA 1
ATOM 817 C C . TRP A 1 104 ? -30.129 -20.178 -22.421 1.00 58.09 104 TRP A C 1
ATOM 819 O O . TRP A 1 104 ? -29.217 -20.933 -22.759 1.00 58.09 104 TRP A O 1
ATOM 829 N N . ASP A 1 105 ? -30.604 -19.195 -23.190 1.00 56.69 105 ASP A N 1
ATOM 830 C CA . ASP A 1 105 ? -30.108 -18.904 -24.538 1.00 56.69 105 ASP A CA 1
ATOM 831 C C . ASP A 1 105 ? -28.725 -18.222 -24.504 1.00 56.69 105 ASP A C 1
ATOM 833 O O . ASP A 1 105 ? -27.823 -18.648 -25.222 1.00 56.69 105 ASP A O 1
ATOM 837 N N . SER A 1 106 ? -28.475 -17.282 -23.580 1.00 58.38 106 SER A N 1
ATOM 838 C CA . SER A 1 106 ? -27.132 -16.693 -23.383 1.00 58.38 106 SER A CA 1
ATOM 839 C C . SER A 1 106 ? -26.107 -17.659 -22.774 1.00 58.38 106 SER A C 1
ATOM 841 O O . SER A 1 106 ? -24.911 -17.425 -22.865 1.00 58.38 106 SER A O 1
ATOM 843 N N . ALA A 1 107 ? -26.535 -18.751 -22.135 1.00 52.41 107 ALA A N 1
ATOM 844 C CA . ALA A 1 107 ? -25.626 -19.757 -21.576 1.00 52.41 107 ALA A CA 1
ATOM 845 C C . ALA A 1 107 ? -25.040 -20.716 -22.632 1.00 52.41 107 ALA A C 1
ATOM 847 O O . ALA A 1 107 ? -24.136 -21.495 -22.310 1.00 52.41 107 ALA A O 1
ATOM 848 N N . ALA A 1 108 ? -25.587 -20.721 -23.853 1.00 54.47 108 ALA A N 1
ATOM 849 C CA . ALA A 1 108 ? -25.079 -21.503 -24.979 1.00 54.47 108 ALA A CA 1
ATOM 850 C C . ALA A 1 108 ? -24.036 -20.730 -25.803 1.00 54.47 108 ALA A C 1
ATOM 852 O O . ALA A 1 108 ? -23.162 -21.354 -26.408 1.00 54.47 108 ALA A O 1
ATOM 853 N N . GLU A 1 109 ? -24.104 -19.400 -25.774 1.00 55.12 109 GLU A N 1
ATOM 854 C CA . GLU A 1 109 ? -23.095 -18.491 -26.310 1.00 55.12 109 GLU A CA 1
ATOM 855 C C . GLU A 1 109 ? -22.015 -18.277 -25.243 1.00 55.12 109 GLU A C 1
ATOM 857 O O . GLU A 1 109 ? -22.084 -17.385 -24.403 1.00 55.12 109 GLU A O 1
ATOM 862 N N . ILE A 1 110 ? -21.020 -19.164 -25.226 1.00 52.41 110 ILE A N 1
ATOM 863 C CA . ILE A 1 110 ? -19.751 -18.857 -24.565 1.00 52.41 110 ILE A CA 1
ATOM 864 C C . ILE A 1 110 ? -19.100 -17.790 -25.438 1.00 52.41 110 ILE A C 1
ATOM 866 O O . ILE A 1 110 ? -18.625 -18.100 -26.528 1.00 52.41 110 ILE A O 1
ATOM 870 N N . ASP A 1 111 ? -19.155 -16.537 -25.001 1.00 46.53 111 ASP A N 1
ATOM 871 C CA . ASP A 1 111 ? -18.350 -15.488 -25.607 1.00 46.53 111 ASP A CA 1
ATOM 872 C C . ASP A 1 111 ? -16.890 -15.755 -25.213 1.00 46.53 111 ASP A C 1
ATOM 874 O O . ASP A 1 111 ? -16.515 -15.653 -24.043 1.00 46.53 111 ASP A O 1
ATOM 878 N N . ASP A 1 112 ? -16.067 -16.150 -26.186 1.00 47.22 112 ASP A N 1
ATOM 879 C CA . ASP A 1 112 ? -14.607 -16.266 -26.048 1.00 47.22 112 ASP A CA 1
ATOM 880 C C . ASP A 1 112 ? -13.938 -14.869 -25.933 1.00 47.22 112 ASP A C 1
ATOM 882 O O . ASP A 1 112 ? -12.718 -14.734 -26.039 1.00 47.22 112 ASP A O 1
ATOM 886 N N . SER A 1 113 ? -14.719 -13.804 -25.709 1.00 45.16 113 SER A N 1
ATOM 887 C CA . SER A 1 113 ? -14.263 -12.415 -25.604 1.00 45.16 113 SER A CA 1
ATOM 888 C C . SER A 1 113 ? -13.303 -12.144 -24.444 1.00 45.16 113 SER A C 1
ATOM 890 O O . SER A 1 113 ? -12.530 -11.193 -24.519 1.00 45.16 113 SER A O 1
ATOM 892 N N . ASP A 1 114 ? -13.299 -12.969 -23.393 1.00 45.84 114 ASP A N 1
ATOM 893 C CA . ASP A 1 114 ? -12.416 -12.791 -22.225 1.00 45.84 114 ASP A CA 1
ATOM 894 C C . ASP A 1 114 ? -10.940 -13.162 -22.505 1.00 45.84 114 ASP A C 1
ATOM 896 O O . ASP A 1 114 ? -10.104 -13.093 -21.601 1.00 45.84 114 ASP A O 1
ATOM 900 N N . ALA A 1 115 ? -10.597 -13.544 -23.742 1.00 43.06 115 ALA A N 1
ATOM 901 C CA . ALA A 1 115 ? -9.216 -13.725 -24.200 1.00 43.06 115 ALA A CA 1
ATOM 902 C C . ALA A 1 115 ? -8.650 -12.518 -24.981 1.00 43.06 115 ALA A C 1
ATOM 904 O O . ALA A 1 115 ? -7.490 -12.558 -25.376 1.00 43.06 115 ALA A O 1
ATOM 905 N N . ASN A 1 116 ? -9.438 -11.457 -25.209 1.00 42.03 116 ASN A N 1
ATOM 906 C CA . ASN A 1 116 ? -9.063 -10.343 -26.098 1.00 42.03 116 ASN A CA 1
ATOM 907 C C . ASN A 1 116 ? -8.635 -9.042 -25.390 1.00 42.03 116 ASN A C 1
ATOM 909 O O . ASN A 1 116 ? -8.369 -8.052 -26.069 1.00 42.03 116 ASN A O 1
ATOM 913 N N . ASP A 1 117 ? -8.542 -9.020 -24.055 1.00 46.59 117 ASP A N 1
ATOM 914 C CA . ASP A 1 117 ? -8.100 -7.826 -23.305 1.00 46.59 117 ASP A CA 1
ATOM 915 C C . ASP A 1 117 ? -6.570 -7.709 -23.156 1.00 46.59 117 ASP A C 1
ATOM 917 O O . ASP A 1 117 ? -6.060 -6.726 -22.613 1.00 46.59 117 ASP A O 1
ATOM 921 N N . GLU A 1 118 ? -5.803 -8.652 -23.703 1.00 48.16 118 GLU A N 1
ATOM 922 C CA . GLU A 1 118 ? -4.421 -8.370 -24.076 1.00 48.16 118 GLU A CA 1
ATOM 923 C C . GLU A 1 118 ? -4.463 -7.676 -25.432 1.00 48.16 118 GLU A C 1
ATOM 925 O O . GLU A 1 118 ? -4.606 -8.318 -26.469 1.00 48.16 118 GLU A O 1
ATOM 930 N N . ALA A 1 119 ? -4.376 -6.344 -25.434 1.00 53.84 119 ALA A N 1
ATOM 931 C CA . ALA A 1 119 ? -4.128 -5.607 -26.662 1.00 53.84 119 ALA A CA 1
ATOM 932 C C . ALA A 1 119 ? -2.857 -6.185 -27.304 1.00 53.84 119 ALA A C 1
ATOM 934 O O . ALA A 1 119 ? -1.749 -5.866 -26.868 1.00 53.84 119 ALA A O 1
ATOM 935 N N . GLU A 1 120 ? -3.023 -7.053 -28.309 1.00 52.47 120 GLU A N 1
ATOM 936 C CA . GLU A 1 120 ? -1.963 -7.600 -29.153 1.00 52.47 120 GLU A CA 1
ATOM 937 C C . GLU A 1 120 ? -1.344 -6.444 -29.944 1.00 52.47 120 GLU A C 1
ATOM 939 O O . GLU A 1 120 ? -1.588 -6.221 -31.131 1.00 52.47 120 GLU A O 1
ATOM 944 N N . VAL A 1 121 ? -0.542 -5.637 -29.256 1.00 56.94 121 VAL A N 1
ATOM 945 C CA . VAL A 1 121 ? 0.357 -4.696 -29.894 1.00 56.94 121 VAL A CA 1
ATOM 946 C C . VAL A 1 121 ? 1.396 -5.529 -30.641 1.00 56.94 121 VAL A C 1
ATOM 948 O O . VAL A 1 121 ? 2.024 -6.400 -30.034 1.00 56.94 121 VAL A O 1
ATOM 951 N N . PRO A 1 122 ? 1.597 -5.299 -31.953 1.00 59.19 122 PRO A N 1
ATOM 952 C CA . PRO A 1 122 ? 2.545 -6.078 -32.733 1.00 59.19 122 PRO A CA 1
ATOM 953 C C . PRO A 1 122 ? 3.903 -6.161 -32.017 1.00 59.19 122 PRO A C 1
ATOM 955 O O . PRO A 1 122 ? 4.384 -5.138 -31.520 1.00 59.19 122 PRO A O 1
ATOM 958 N N . PRO A 1 123 ? 4.582 -7.321 -31.986 1.00 60.06 123 PRO A N 1
ATOM 959 C CA . PRO A 1 123 ? 5.831 -7.494 -31.232 1.00 60.06 123 PRO A CA 1
ATOM 960 C C . PRO A 1 123 ? 6.929 -6.492 -31.634 1.00 60.06 123 PRO A C 1
ATOM 962 O O . PRO A 1 123 ? 7.826 -6.195 -30.849 1.00 60.06 123 PRO A O 1
ATOM 965 N N . ALA A 1 124 ? 6.831 -5.910 -32.834 1.00 62.22 124 ALA A N 1
ATOM 966 C CA . ALA A 1 124 ? 7.709 -4.847 -33.315 1.00 62.22 124 ALA A CA 1
ATOM 967 C C . ALA A 1 124 ? 7.556 -3.505 -32.565 1.00 62.22 124 ALA A C 1
ATOM 969 O O . ALA A 1 124 ? 8.527 -2.757 -32.473 1.00 62.22 124 ALA A O 1
ATOM 970 N N . VAL A 1 125 ? 6.372 -3.182 -32.029 1.00 63.12 125 VAL A N 1
ATOM 971 C CA . VAL A 1 125 ? 6.112 -1.905 -31.333 1.00 63.12 125 VAL A CA 1
ATOM 972 C C . VAL A 1 125 ? 6.226 -2.012 -29.809 1.00 63.12 125 VAL A C 1
ATOM 974 O O . VAL A 1 125 ? 6.470 -1.001 -29.153 1.00 63.12 125 VAL A O 1
ATOM 97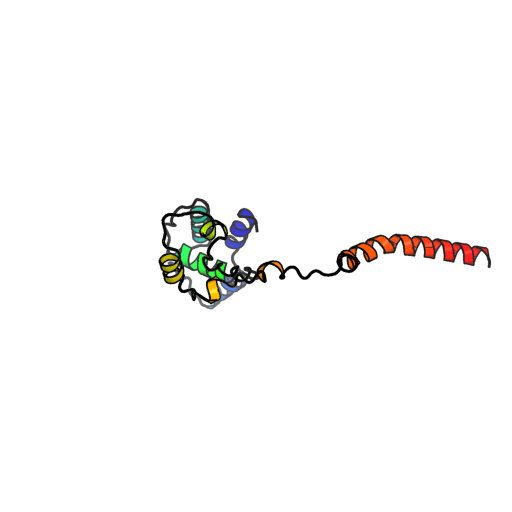7 N N . GLY A 1 126 ? 6.133 -3.222 -29.242 1.00 69.19 126 GLY A N 1
ATOM 978 C CA . GLY A 1 126 ? 6.181 -3.446 -27.789 1.00 69.19 126 GLY A CA 1
ATOM 979 C C . GLY A 1 126 ? 7.528 -3.113 -27.130 1.00 69.19 126 GLY A C 1
ATOM 980 O O . GLY A 1 126 ? 7.575 -2.756 -25.957 1.00 69.19 126 GLY A O 1
ATOM 981 N N . TYR A 1 127 ? 8.628 -3.151 -27.890 1.00 77.19 127 TYR A N 1
ATOM 982 C CA . TYR A 1 127 ? 9.987 -2.929 -27.374 1.00 77.19 127 TYR A CA 1
ATOM 983 C C . TYR A 1 127 ? 10.632 -1.617 -27.846 1.00 77.19 127 TYR A C 1
ATOM 985 O O . TYR A 1 127 ? 11.844 -1.446 -27.718 1.00 77.19 127 TYR A O 1
ATOM 993 N N . GLY A 1 128 ? 9.852 -0.661 -28.369 1.00 79.31 128 GLY A N 1
ATOM 994 C CA . GLY A 1 128 ? 10.378 0.593 -28.930 1.00 79.31 128 GLY A CA 1
ATOM 995 C C . GLY A 1 128 ? 11.303 1.372 -27.981 1.00 79.31 128 GLY A C 1
ATOM 996 O O . GLY A 1 128 ? 12.365 1.838 -28.391 1.00 79.31 128 GLY A O 1
ATOM 997 N N . ALA A 1 129 ? 10.959 1.441 -26.690 1.00 80.75 129 ALA A N 1
ATOM 998 C CA . ALA A 1 129 ? 11.800 2.086 -25.678 1.00 80.75 129 ALA A CA 1
ATOM 999 C C . ALA A 1 129 ? 13.134 1.346 -25.458 1.00 80.75 129 ALA A C 1
ATOM 1001 O O . ALA A 1 129 ? 14.182 1.979 -25.334 1.00 80.75 129 ALA A O 1
ATOM 1002 N N . LEU A 1 130 ? 13.117 0.008 -25.478 1.00 81.12 130 LEU A N 1
ATOM 1003 C CA . LEU A 1 130 ? 14.322 -0.816 -25.360 1.00 81.12 130 LEU A CA 1
ATOM 1004 C C . LEU A 1 130 ? 15.250 -0.618 -26.568 1.00 81.12 130 LEU A C 1
ATOM 1006 O O . LEU A 1 130 ? 16.461 -0.469 -26.400 1.00 81.12 130 LEU A O 1
ATOM 1010 N N . TYR A 1 131 ? 14.699 -0.551 -27.782 1.00 84.94 131 TYR A N 1
ATOM 1011 C CA . TYR A 1 131 ? 15.484 -0.272 -28.987 1.00 84.94 131 TYR A CA 1
ATOM 1012 C C . TY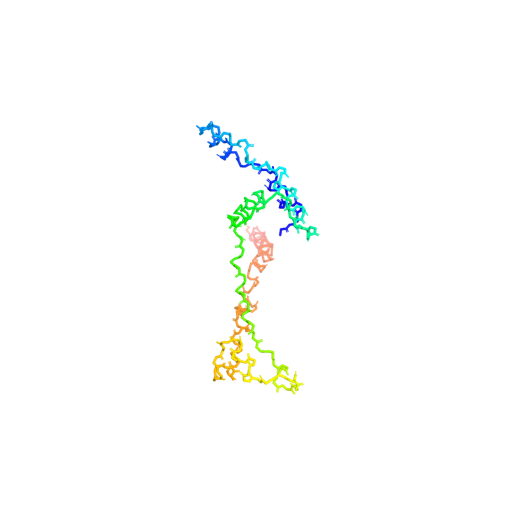R A 1 131 ? 16.114 1.123 -28.968 1.00 84.94 131 TYR A C 1
ATOM 1014 O O . TYR A 1 131 ? 17.267 1.267 -29.363 1.00 84.94 131 TYR A O 1
ATOM 1022 N N . LEU A 1 132 ? 15.420 2.141 -28.452 1.00 85.38 132 LEU A N 1
ATOM 1023 C CA . LEU A 1 132 ? 15.999 3.481 -28.316 1.00 85.38 132 LEU A CA 1
ATOM 1024 C C . LEU A 1 132 ? 17.167 3.513 -27.323 1.00 85.38 132 LEU A C 1
ATOM 1026 O O . LEU A 1 132 ? 18.218 4.072 -27.635 1.00 85.38 132 LEU A O 1
ATOM 1030 N N . VAL A 1 133 ? 17.013 2.881 -26.156 1.00 90.38 133 VAL A N 1
ATOM 1031 C CA . VAL A 1 133 ? 18.065 2.841 -25.126 1.00 90.38 133 VAL A CA 1
ATOM 1032 C C . VAL A 1 133 ? 19.288 2.058 -25.609 1.00 90.38 133 VAL A C 1
ATOM 1034 O O . VAL A 1 133 ? 20.421 2.481 -25.383 1.00 90.38 133 VAL A O 1
ATOM 1037 N N . THR A 1 134 ? 19.079 0.946 -26.317 1.00 91.81 134 THR A N 1
ATOM 1038 C CA . THR A 1 134 ? 20.179 0.134 -26.862 1.00 91.81 134 THR A CA 1
ATOM 1039 C C . THR A 1 134 ? 20.850 0.759 -28.091 1.00 91.81 134 THR A C 1
ATOM 1041 O O . THR A 1 134 ? 22.062 0.616 -28.254 1.00 91.81 134 THR A O 1
ATOM 1044 N N . ALA A 1 135 ? 20.119 1.495 -28.933 1.00 92.94 135 ALA A 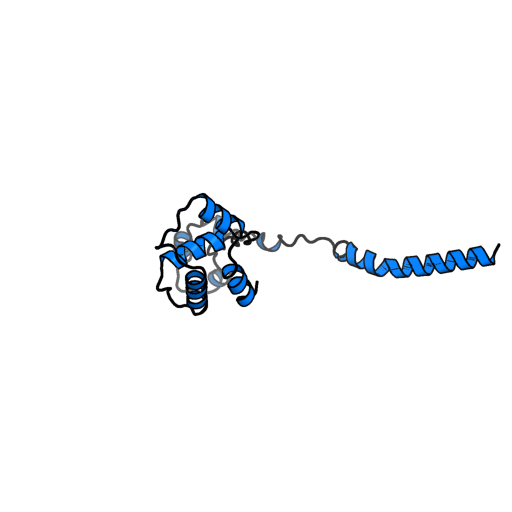N 1
ATOM 1045 C CA . ALA A 1 135 ? 20.676 2.143 -30.123 1.00 92.94 135 ALA A CA 1
ATOM 1046 C C . ALA A 1 135 ? 21.487 3.413 -29.809 1.00 92.94 135 ALA A C 1
ATOM 1048 O O . ALA A 1 135 ? 22.415 3.747 -30.547 1.00 92.94 135 ALA A O 1
ATOM 1049 N N . PHE A 1 136 ? 21.177 4.111 -28.713 1.00 94.00 136 PHE A N 1
ATOM 1050 C CA . PHE A 1 136 ? 21.831 5.366 -28.328 1.00 94.00 136 PHE A CA 1
ATOM 1051 C C . PHE A 1 136 ? 23.376 5.300 -28.274 1.00 94.00 136 PHE A C 1
ATOM 1053 O O . PHE A 1 136 ? 24.020 6.120 -28.935 1.00 94.00 136 PHE A O 1
ATOM 1060 N N . PRO A 1 137 ? 24.015 4.325 -27.591 1.00 93.81 137 PRO A N 1
ATOM 1061 C CA . PRO A 1 137 ? 25.478 4.220 -27.577 1.00 93.81 137 PRO A CA 1
ATOM 1062 C C . PRO A 1 137 ? 26.082 3.911 -28.956 1.00 93.81 137 PRO A C 1
ATOM 1064 O O . PRO A 1 137 ? 27.171 4.391 -29.269 1.00 93.81 137 PRO A O 1
ATOM 1067 N N . ILE A 1 138 ? 25.377 3.156 -29.805 1.00 95.31 138 ILE A N 1
ATOM 1068 C CA . ILE A 1 138 ? 25.838 2.815 -31.160 1.00 95.31 138 ILE A CA 1
ATOM 1069 C C . ILE A 1 138 ? 25.863 4.069 -32.039 1.00 95.31 138 ILE A C 1
ATOM 1071 O O . ILE A 1 138 ? 26.852 4.328 -32.724 1.00 95.31 138 ILE A O 1
ATOM 1075 N N . ILE A 1 139 ? 24.803 4.880 -31.982 1.00 95.31 139 ILE A N 1
ATOM 1076 C CA . ILE A 1 139 ? 24.697 6.136 -32.735 1.00 95.31 139 ILE A CA 1
ATOM 1077 C C . ILE A 1 139 ? 25.801 7.115 -32.316 1.00 95.31 139 ILE A C 1
ATOM 1079 O O . ILE A 1 139 ? 26.415 7.747 -33.176 1.00 95.31 139 ILE A O 1
ATOM 1083 N N . ILE A 1 140 ? 26.099 7.207 -31.015 1.00 94.88 140 ILE A N 1
ATOM 1084 C CA . ILE A 1 140 ? 27.208 8.027 -30.505 1.00 94.88 140 ILE A CA 1
ATOM 1085 C C . ILE A 1 140 ? 28.557 7.511 -31.022 1.00 94.88 140 ILE A C 1
ATOM 1087 O O . ILE A 1 140 ? 29.389 8.299 -31.458 1.00 94.88 140 ILE A O 1
ATOM 1091 N N . GLY A 1 141 ? 28.782 6.196 -31.021 1.00 95.94 141 GLY A N 1
ATOM 1092 C CA . GLY A 1 141 ? 30.018 5.621 -31.556 1.00 95.94 141 GLY A CA 1
ATOM 1093 C C . GLY A 1 141 ? 30.229 5.963 -33.034 1.00 95.94 141 GLY A C 1
ATOM 1094 O O . GLY A 1 141 ? 31.296 6.439 -33.419 1.00 95.94 141 GLY A O 1
ATOM 1095 N N . VAL A 1 142 ? 29.193 5.784 -33.859 1.00 96.00 142 VAL A N 1
ATOM 1096 C CA . VAL A 1 142 ? 29.247 6.093 -35.298 1.00 96.00 142 VAL A CA 1
ATOM 1097 C C . VAL A 1 142 ? 29.458 7.588 -35.544 1.00 96.00 142 VAL A C 1
ATOM 1099 O O . VAL A 1 142 ? 30.249 7.954 -36.414 1.00 96.00 142 VAL A O 1
ATOM 1102 N N . SER A 1 143 ? 28.798 8.459 -34.775 1.00 95.25 143 SER A N 1
ATOM 1103 C CA . SER A 1 143 ? 28.954 9.908 -34.928 1.00 95.25 143 SER A CA 1
ATOM 1104 C C . SER A 1 143 ? 30.368 10.372 -34.576 1.00 95.25 143 SER A C 1
ATOM 1106 O O . SER A 1 143 ? 30.953 11.146 -35.331 1.00 95.25 143 SER A O 1
ATOM 1108 N N . VAL A 1 144 ? 30.964 9.845 -33.503 1.00 96.31 144 VAL A N 1
ATOM 1109 C CA . VAL A 1 144 ? 32.354 10.143 -33.125 1.00 96.31 144 VAL A CA 1
ATOM 1110 C C . VAL A 1 144 ? 33.326 9.705 -34.220 1.00 96.31 144 VAL A C 1
ATOM 1112 O O . VAL A 1 144 ? 34.198 10.483 -34.605 1.00 96.31 144 VAL A O 1
ATOM 1115 N N . VAL A 1 145 ? 33.162 8.496 -34.765 1.00 95.88 145 VAL A N 1
ATOM 1116 C CA . VAL A 1 145 ? 34.006 7.998 -35.866 1.00 95.88 145 VAL A CA 1
ATOM 1117 C C . VAL A 1 145 ? 33.888 8.894 -37.101 1.00 95.88 145 VAL A C 1
ATOM 1119 O O . VAL A 1 145 ? 34.907 9.248 -37.691 1.00 95.88 145 VAL A O 1
ATOM 1122 N N . LEU A 1 146 ? 32.672 9.309 -37.468 1.00 95.12 146 LEU A N 1
ATOM 1123 C CA . LEU A 1 146 ? 32.439 10.225 -38.588 1.00 95.12 146 LEU A CA 1
ATOM 1124 C C . LEU A 1 146 ? 33.107 11.589 -38.381 1.00 95.12 146 LEU A C 1
ATOM 1126 O O . LEU A 1 146 ? 33.733 12.102 -39.305 1.00 95.12 146 LEU A O 1
ATOM 1130 N N . ILE A 1 147 ? 33.009 12.161 -37.178 1.00 94.00 147 ILE A N 1
ATOM 1131 C CA . ILE A 1 147 ? 33.640 13.446 -36.844 1.00 94.00 147 ILE A CA 1
ATOM 1132 C C . ILE A 1 147 ? 35.166 13.337 -36.935 1.00 94.00 147 ILE A C 1
ATOM 1134 O O . ILE A 1 147 ? 35.808 14.203 -37.528 1.00 94.00 147 ILE A O 1
ATOM 1138 N N . LEU A 1 148 ? 35.755 12.268 -36.389 1.00 93.31 148 LEU A N 1
ATOM 1139 C CA . LEU A 1 148 ? 37.198 12.029 -36.470 1.00 93.31 148 LEU A CA 1
ATOM 1140 C C . LEU A 1 148 ? 37.664 11.848 -37.916 1.00 93.31 148 LEU A C 1
ATOM 1142 O O . LEU A 1 148 ? 38.688 12.403 -38.305 1.00 93.31 148 LEU A O 1
ATOM 1146 N N . PHE A 1 149 ? 36.902 11.105 -38.717 1.00 93.62 149 PHE A N 1
ATOM 1147 C CA . PHE A 1 149 ? 37.205 10.894 -40.126 1.00 93.62 149 PHE A CA 1
ATOM 1148 C C . PHE A 1 149 ? 37.146 12.201 -40.926 1.00 93.62 149 PHE A C 1
ATOM 1150 O O . PHE A 1 149 ? 38.051 12.481 -41.706 1.00 93.62 149 PHE A O 1
ATOM 1157 N N . TYR A 1 150 ? 36.127 13.032 -40.694 1.00 93.12 150 TYR A N 1
ATOM 1158 C CA . TYR A 1 150 ? 36.003 14.327 -41.362 1.00 93.12 150 TYR A CA 1
ATOM 1159 C C . TYR A 1 150 ? 37.134 15.288 -40.969 1.00 93.12 150 TYR A C 1
ATOM 1161 O O . TYR A 1 150 ? 37.725 15.924 -41.834 1.00 93.12 150 TYR A O 1
ATOM 1169 N N . ASN A 1 151 ? 37.498 15.334 -39.685 1.00 89.31 151 ASN A N 1
ATOM 1170 C CA . ASN A 1 151 ? 38.633 16.126 -39.206 1.00 89.31 151 ASN A CA 1
ATOM 1171 C C . ASN A 1 151 ? 39.985 15.611 -39.737 1.00 89.31 151 ASN A C 1
ATOM 1173 O O . ASN A 1 151 ? 40.935 16.368 -39.842 1.00 89.31 151 ASN A O 1
ATOM 1177 N N . SER A 1 152 ? 40.084 14.328 -40.091 1.00 87.44 152 SER A N 1
ATOM 1178 C CA . SER A 1 152 ? 41.283 13.770 -40.727 1.00 87.44 152 SER A CA 1
ATOM 1179 C C . SER A 1 152 ? 41.380 14.080 -42.226 1.00 87.44 152 SER A C 1
ATOM 1181 O O . SER A 1 152 ? 42.455 13.901 -42.798 1.00 87.44 152 SER A O 1
ATOM 1183 N N . LEU A 1 153 ? 40.270 14.447 -42.877 1.00 84.12 153 LEU A N 1
ATOM 1184 C CA . LEU A 1 153 ? 40.220 14.806 -44.300 1.00 84.12 153 LEU A CA 1
ATOM 1185 C C . LEU A 1 153 ? 40.438 16.305 -44.549 1.00 84.12 153 LEU A C 1
ATOM 1187 O O . LEU A 1 153 ? 40.690 16.689 -45.692 1.00 84.12 153 LEU A O 1
ATOM 1191 N N . GLN A 1 154 ? 40.294 17.126 -43.507 1.00 65.94 154 GLN A N 1
ATOM 1192 C CA . GLN A 1 154 ? 40.519 18.570 -43.518 1.00 65.94 154 GLN A CA 1
ATOM 1193 C C . GLN A 1 154 ? 41.979 18.897 -43.193 1.00 65.94 154 GLN A C 1
ATOM 1195 O O . GLN A 1 154 ? 42.509 19.831 -43.837 1.00 65.94 154 GLN A O 1
#

Radius of gyration: 29.72 Å; chains: 1; bounding box: 73×59×69 Å

Secondary structure (DSSP, 8-state):
--HHHHHHHHHSPPHHHHHHHHHHT---TTSPPHHHHHHHHHHHHTTPPPS-HHHHHHHHHHHHS-TT----------PPPTHHHHS--SS-HHHHHHHTT--TTTTT---GGGG--S----HHHHTHHHHHHHHHHHHHHHHHHHHHHHHHH-

Foldseek 3Di:
DDPVVVLVVLLDDDVVVVVVCVVVVDPPVPQDDSVLLSVCSVCVVVVHHRPDPNSVVVNVVVVVPDPPPPPPPPPPQDADDPVVVVDPPVDDVVVVCVVSVHDPVVNVPPPPCVVPVPPPDPPVPPCVVVCVVVCVVVVVVVVVVVVVVVVVVD

InterPro domains:
  IPR040340 Chloroplast enhancing stress tolerance protein [PTHR33672] (1-139)

Sequence (154 aa):
MLFSEVRLTILIEDPREVERRRLLGIEDPDAPTREDLVAALDQVNEGKVPDNRLALRVLAEEMSQWPNLEVEAPKKKPSKSLYAKATDTGVDPKVAAKRLNIDWDSAAEIDDSDANDEAEVPPAVGYGALYLVTAFPIIIGVSVVLILFYNSLQ

pLDDT: mean 75.51, std 14.84, range [42.03, 96.31]